Protein AF-A0A2N3E9E4-F1 (afdb_monomer)

pLDDT: mean 93.37, std 3.77, range [70.94, 97.5]

Structure (mmCIF, N/CA/C/O backbone):
data_AF-A0A2N3E9E4-F1
#
_entry.id   AF-A0A2N3E9E4-F1
#
loop_
_atom_site.group_PDB
_atom_site.id
_atom_site.type_symbol
_atom_site.label_atom_id
_atom_site.label_alt_id
_atom_site.label_comp_id
_atom_site.label_asym_id
_atom_site.label_entity_id
_atom_site.label_seq_id
_atom_site.pdbx_PDB_ins_code
_atom_site.Cartn_x
_atom_site.Cartn_y
_atom_site.Cartn_z
_atom_site.occupancy
_atom_site.B_iso_or_equiv
_atom_site.auth_seq_id
_atom_site.auth_comp_id
_atom_site.auth_asym_id
_atom_site.auth_atom_id
_atom_site.pdbx_PDB_model_num
ATOM 1 N N . MET A 1 1 ? 0.446 -1.311 19.718 1.00 89.81 1 MET A N 1
ATOM 2 C CA . MET A 1 1 ? 1.797 -1.298 19.101 1.00 89.81 1 MET A CA 1
ATOM 3 C C . MET A 1 1 ? 2.084 -2.553 18.286 1.00 89.81 1 MET A C 1
ATOM 5 O O . MET A 1 1 ? 2.339 -2.402 17.102 1.00 89.81 1 MET A O 1
ATOM 9 N N . LEU A 1 2 ? 1.973 -3.766 18.849 1.00 94.81 2 LEU A N 1
ATOM 10 C CA . LEU A 1 2 ? 2.231 -5.014 18.105 1.00 94.81 2 LEU A CA 1
ATOM 11 C C . LEU A 1 2 ? 1.441 -5.118 16.788 1.00 94.81 2 LEU A C 1
ATOM 13 O O . LEU A 1 2 ? 2.016 -5.427 15.755 1.00 94.81 2 LEU A O 1
ATOM 17 N N . TYR A 1 3 ? 0.151 -4.776 16.800 1.00 93.81 3 TYR A N 1
ATOM 18 C CA . TYR A 1 3 ? -0.680 -4.787 15.591 1.00 93.81 3 TYR A CA 1
ATOM 19 C C . TYR A 1 3 ? -0.142 -3.874 14.474 1.00 93.81 3 TYR A C 1
ATOM 21 O O . TYR A 1 3 ? -0.056 -4.290 13.324 1.00 93.81 3 TYR A O 1
ATOM 29 N N . ALA A 1 4 ? 0.296 -2.658 14.811 1.00 94.62 4 ALA A N 1
ATOM 30 C CA . ALA A 1 4 ? 0.895 -1.737 13.845 1.00 94.62 4 ALA A CA 1
ATOM 31 C C . ALA A 1 4 ? 2.244 -2.255 13.315 1.00 94.62 4 ALA A C 1
ATOM 33 O O . ALA A 1 4 ? 2.514 -2.143 12.122 1.00 94.62 4 ALA A O 1
ATOM 34 N N . ILE A 1 5 ? 3.055 -2.883 14.175 1.00 97.31 5 ILE A N 1
ATOM 35 C CA . ILE A 1 5 ? 4.313 -3.533 13.773 1.00 97.31 5 ILE A CA 1
ATOM 36 C C . ILE A 1 5 ? 4.036 -4.664 12.779 1.00 97.31 5 ILE A C 1
ATOM 38 O O . ILE A 1 5 ? 4.723 -4.764 11.769 1.00 97.31 5 ILE A O 1
ATOM 42 N N . VAL A 1 6 ? 3.003 -5.478 13.013 1.00 96.56 6 VAL A N 1
ATOM 43 C CA . VAL A 1 6 ? 2.602 -6.549 12.088 1.00 96.56 6 VAL A CA 1
ATOM 44 C C . VAL A 1 6 ? 2.170 -5.979 10.735 1.00 96.56 6 VAL A C 1
ATOM 46 O O . VAL A 1 6 ? 2.626 -6.471 9.703 1.00 96.56 6 VAL A O 1
ATOM 49 N N . LYS A 1 7 ? 1.362 -4.908 10.714 1.00 94.88 7 LYS A N 1
ATOM 50 C CA . LYS A 1 7 ? 0.995 -4.226 9.459 1.00 94.88 7 LYS A CA 1
ATOM 51 C C . LYS A 1 7 ? 2.222 -3.731 8.700 1.00 94.88 7 LYS A C 1
ATOM 53 O O . LYS A 1 7 ? 2.322 -3.944 7.491 1.00 94.88 7 LYS A O 1
ATOM 58 N N . ALA A 1 8 ? 3.157 -3.101 9.410 1.00 96.00 8 ALA A N 1
ATOM 59 C CA . ALA A 1 8 ? 4.391 -2.593 8.826 1.00 96.00 8 ALA A CA 1
ATOM 60 C C . ALA A 1 8 ? 5.270 -3.728 8.282 1.00 96.00 8 ALA A C 1
ATOM 62 O O . ALA A 1 8 ? 5.747 -3.636 7.155 1.00 96.00 8 ALA A O 1
ATOM 63 N N . ALA A 1 9 ? 5.425 -4.824 9.030 1.00 97.50 9 ALA A N 1
ATOM 64 C CA . ALA A 1 9 ? 6.209 -5.982 8.611 1.00 97.50 9 ALA A CA 1
ATOM 65 C C . ALA A 1 9 ? 5.633 -6.637 7.347 1.00 97.50 9 ALA A C 1
ATOM 67 O O . ALA A 1 9 ? 6.370 -6.872 6.394 1.00 97.50 9 ALA A O 1
ATOM 68 N N . ILE A 1 10 ? 4.316 -6.867 7.295 1.00 96.94 10 ILE A N 1
ATOM 69 C CA . ILE A 1 10 ? 3.652 -7.450 6.115 1.00 96.94 10 ILE A CA 1
ATOM 70 C C . ILE A 1 10 ? 3.800 -6.527 4.898 1.00 96.94 10 ILE A C 1
ATOM 72 O O . ILE A 1 10 ? 4.132 -6.990 3.808 1.00 96.94 10 ILE A O 1
ATOM 76 N N . SER A 1 11 ? 3.620 -5.218 5.090 1.00 95.06 11 SER A N 1
ATOM 77 C CA . SER A 1 11 ? 3.790 -4.229 4.017 1.00 95.06 11 SER A CA 1
ATOM 78 C C . SER A 1 11 ? 5.241 -4.169 3.523 1.00 95.06 11 SER A C 1
ATOM 80 O O . SER A 1 11 ? 5.489 -4.114 2.322 1.00 95.06 11 SER A O 1
ATOM 82 N N . GLY A 1 12 ? 6.215 -4.243 4.434 1.00 96.44 12 GLY A N 1
ATOM 83 C CA . GLY A 1 12 ? 7.638 -4.280 4.100 1.00 96.44 12 GLY A CA 1
ATOM 84 C C . GLY A 1 12 ? 8.039 -5.548 3.346 1.00 96.44 12 GLY A C 1
ATOM 85 O O . GLY A 1 12 ? 8.785 -5.466 2.373 1.00 96.44 12 GLY A O 1
ATOM 86 N N . ILE A 1 13 ? 7.496 -6.709 3.732 1.0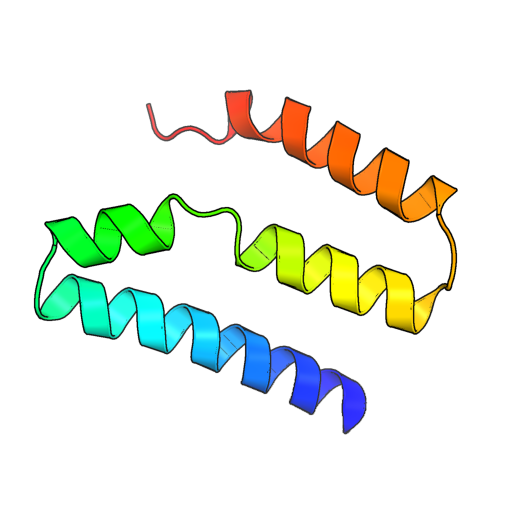0 97.06 13 ILE A N 1
ATOM 87 C CA . ILE A 1 13 ? 7.703 -7.976 3.014 1.00 97.06 13 ILE A CA 1
ATOM 88 C C . ILE A 1 13 ? 7.177 -7.870 1.582 1.00 97.06 13 ILE A C 1
ATOM 90 O O . ILE A 1 13 ? 7.860 -8.307 0.659 1.00 97.06 13 ILE A O 1
ATOM 94 N N . LEU A 1 14 ? 6.009 -7.253 1.379 1.00 95.19 14 LEU A N 1
ATOM 95 C CA . LEU A 1 14 ? 5.462 -7.030 0.041 1.00 95.19 14 LEU A CA 1
ATOM 96 C C . LEU A 1 14 ? 6.438 -6.229 -0.836 1.00 95.19 14 LEU A C 1
ATOM 98 O O . LEU A 1 14 ? 6.788 -6.667 -1.930 1.00 95.19 14 LEU A O 1
ATOM 102 N N . VAL A 1 15 ? 6.931 -5.093 -0.334 1.00 95.00 15 VAL A N 1
ATOM 103 C CA . VAL A 1 15 ? 7.892 -4.242 -1.059 1.00 95.00 15 VAL A CA 1
ATOM 104 C C . VAL A 1 15 ? 9.206 -4.980 -1.326 1.00 95.00 15 VAL A C 1
ATOM 106 O O . VAL A 1 15 ? 9.748 -4.903 -2.429 1.00 95.00 15 VAL A O 1
ATOM 109 N N . MET A 1 16 ? 9.704 -5.735 -0.344 1.00 96.19 16 MET A N 1
ATOM 110 C CA . MET A 1 16 ? 10.896 -6.568 -0.496 1.00 96.19 16 MET A CA 1
ATOM 111 C C . MET A 1 16 ? 10.712 -7.596 -1.619 1.00 96.19 16 MET A C 1
ATOM 113 O O . MET A 1 16 ? 11.576 -7.702 -2.481 1.00 96.19 16 MET A O 1
ATOM 117 N N . VAL A 1 17 ? 9.583 -8.311 -1.661 1.00 94.62 17 VAL A N 1
ATOM 118 C CA . VAL A 1 17 ? 9.297 -9.307 -2.709 1.00 94.62 17 VAL A CA 1
ATOM 119 C C . VAL A 1 17 ? 9.279 -8.666 -4.097 1.00 94.62 17 VAL A C 1
ATOM 121 O O . VAL A 1 17 ? 9.882 -9.211 -5.025 1.00 94.62 17 VAL A O 1
ATOM 124 N N . VAL A 1 18 ? 8.643 -7.500 -4.243 1.00 94.38 18 VAL A N 1
ATOM 125 C CA . VAL A 1 18 ? 8.620 -6.753 -5.513 1.00 94.38 18 VAL A CA 1
ATOM 126 C C . VAL A 1 18 ? 10.040 -6.372 -5.941 1.00 94.38 18 VAL A C 1
ATOM 128 O O . VAL A 1 18 ? 10.442 -6.655 -7.070 1.00 94.38 18 VAL A O 1
ATOM 131 N N . SER A 1 19 ? 10.822 -5.791 -5.027 1.00 94.38 19 SER A N 1
ATOM 132 C CA . SER A 1 19 ? 12.195 -5.342 -5.290 1.00 94.38 19 SER A CA 1
ATOM 133 C C . SER A 1 19 ? 13.135 -6.499 -5.647 1.00 94.38 19 SER A C 1
ATOM 135 O O . SER A 1 19 ? 13.838 -6.446 -6.656 1.00 94.38 19 SER A O 1
ATOM 137 N N . GLU A 1 20 ? 13.111 -7.591 -4.879 1.00 96.56 20 GLU A N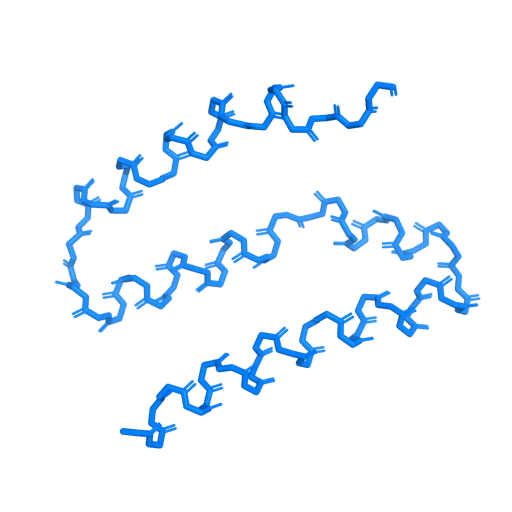 1
ATOM 138 C CA . GLU A 1 20 ? 13.949 -8.769 -5.136 1.00 96.56 20 GLU A CA 1
ATOM 139 C C . GLU A 1 20 ? 13.575 -9.477 -6.444 1.00 96.56 20 GLU A C 1
ATOM 141 O O . GLU A 1 20 ? 14.450 -9.966 -7.163 1.00 96.56 20 GLU A O 1
ATOM 146 N N . THR A 1 21 ? 12.287 -9.490 -6.800 1.00 95.12 21 THR A N 1
ATOM 147 C CA . THR A 1 21 ? 11.849 -10.053 -8.084 1.00 95.12 21 THR A CA 1
ATOM 148 C C . THR A 1 21 ? 12.313 -9.185 -9.249 1.00 95.12 21 THR A C 1
ATOM 150 O O . THR A 1 21 ? 12.838 -9.717 -10.227 1.00 95.12 21 THR A O 1
ATOM 153 N N . ALA A 1 22 ? 12.212 -7.858 -9.123 1.00 94.25 22 ALA A N 1
ATOM 154 C CA . ALA A 1 22 ? 12.683 -6.918 -10.137 1.00 94.25 22 ALA A CA 1
ATOM 155 C C . ALA A 1 22 ? 14.198 -7.013 -10.385 1.00 94.25 22 ALA A C 1
ATOM 157 O O . ALA A 1 22 ? 14.627 -6.917 -11.534 1.00 94.25 22 ALA A O 1
ATOM 158 N N . LYS A 1 23 ? 15.003 -7.276 -9.342 1.00 95.38 23 LYS A N 1
ATOM 159 C CA . LYS A 1 23 ? 16.455 -7.512 -9.477 1.00 95.38 23 LYS A CA 1
ATOM 160 C C . LYS A 1 23 ? 16.779 -8.732 -10.338 1.00 95.38 23 LYS A C 1
ATOM 162 O O . LYS A 1 23 ? 17.750 -8.708 -11.086 1.00 95.38 23 LYS A O 1
ATOM 167 N N . ARG A 1 24 ? 15.997 -9.810 -10.210 1.00 93.69 24 ARG A N 1
ATOM 168 C CA . ARG A 1 24 ? 16.212 -11.061 -10.960 1.00 93.69 24 ARG A CA 1
ATOM 169 C C . ARG A 1 24 ? 15.615 -11.008 -12.362 1.00 93.69 24 ARG A C 1
ATOM 171 O O . ARG A 1 24 ? 1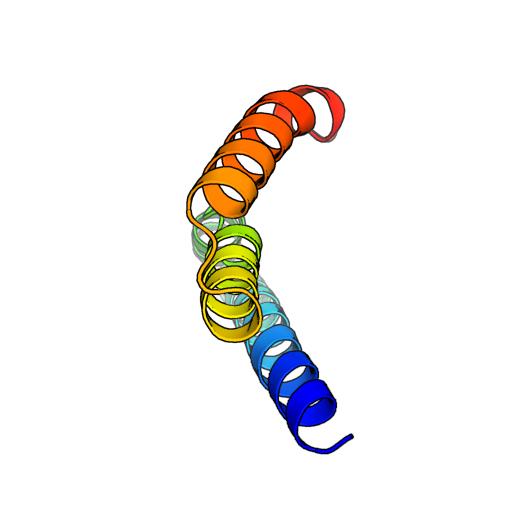6.204 -11.537 -13.297 1.00 93.69 24 ARG A O 1
ATOM 178 N N . SER A 1 25 ? 14.440 -10.402 -12.500 1.00 95.25 25 SER A N 1
ATOM 179 C C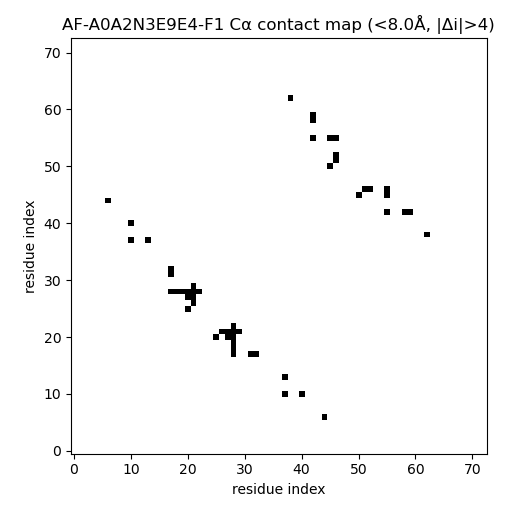A . SER A 1 25 ? 13.752 -10.228 -13.774 1.00 95.25 25 SER A CA 1
ATOM 180 C C . SER A 1 25 ? 12.996 -8.898 -13.785 1.00 95.25 25 SER A C 1
ATOM 182 O O . SER A 1 25 ? 11.928 -8.792 -13.175 1.00 95.25 25 SER A O 1
ATOM 184 N N . PRO A 1 26 ? 13.499 -7.889 -14.517 1.00 92.12 26 PRO A N 1
ATOM 185 C CA . PRO A 1 26 ? 12.850 -6.584 -14.600 1.00 92.12 26 PRO A CA 1
ATOM 186 C C . PRO A 1 26 ? 11.412 -6.656 -15.128 1.00 92.12 26 PRO A C 1
ATOM 188 O O . PRO A 1 26 ? 10.537 -5.977 -14.604 1.00 92.12 26 PRO A O 1
ATOM 191 N N . ALA A 1 27 ? 11.143 -7.522 -16.113 1.00 93.75 27 ALA A N 1
ATOM 192 C CA . ALA A 1 27 ? 9.808 -7.691 -16.690 1.00 93.75 27 ALA A CA 1
ATOM 193 C C . ALA A 1 27 ? 8.794 -8.251 -15.677 1.00 93.75 27 ALA A C 1
ATOM 195 O O . ALA A 1 27 ? 7.702 -7.704 -15.529 1.00 93.75 27 ALA A O 1
ATOM 196 N N . PHE A 1 28 ? 9.159 -9.303 -14.936 1.00 92.50 28 PHE A N 1
ATOM 197 C CA . PHE A 1 28 ? 8.291 -9.838 -13.882 1.00 92.50 28 PHE A CA 1
ATOM 198 C C . PHE A 1 28 ? 8.152 -8.864 -12.710 1.00 92.50 28 PHE A C 1
ATOM 200 O O . PHE A 1 28 ? 7.059 -8.710 -12.175 1.00 92.50 28 PHE A O 1
ATOM 207 N N . GLY A 1 29 ? 9.227 -8.165 -12.337 1.00 90.94 29 GLY A N 1
ATOM 208 C CA . GLY A 1 29 ? 9.170 -7.115 -11.322 1.00 90.94 29 GLY A CA 1
ATOM 209 C C . GLY A 1 29 ? 8.196 -5.999 -11.693 1.00 90.94 29 GLY A C 1
ATOM 210 O O . GLY A 1 29 ? 7.373 -5.618 -10.867 1.00 90.94 29 GLY A O 1
ATOM 211 N N . ALA A 1 30 ? 8.234 -5.534 -12.944 1.00 90.69 30 ALA A N 1
ATOM 212 C CA . ALA A 1 30 ? 7.314 -4.523 -13.460 1.00 90.69 30 ALA A CA 1
ATOM 213 C C . ALA A 1 30 ? 5.858 -5.016 -13.488 1.00 90.69 30 ALA A C 1
ATOM 215 O O . ALA A 1 30 ? 4.957 -4.259 -13.138 1.00 90.69 30 ALA A O 1
ATOM 216 N N . LEU A 1 31 ? 5.626 -6.287 -13.841 1.00 93.38 31 LEU A N 1
ATOM 217 C CA . LEU A 1 31 ? 4.295 -6.898 -13.784 1.00 93.38 31 LEU A CA 1
ATOM 218 C C . LEU A 1 31 ? 3.744 -6.931 -12.355 1.00 93.38 31 LEU A C 1
ATOM 220 O O . LEU A 1 31 ? 2.582 -6.617 -12.142 1.00 93.38 31 LEU A O 1
ATOM 224 N N . ILE A 1 32 ? 4.554 -7.316 -11.368 1.00 92.88 32 ILE A N 1
ATOM 225 C CA . ILE A 1 32 ? 4.095 -7.369 -9.973 1.00 92.88 32 ILE A CA 1
ATOM 226 C C . ILE A 1 32 ? 3.904 -5.950 -9.425 1.00 92.88 32 ILE A C 1
ATOM 228 O O . ILE A 1 32 ? 2.932 -5.694 -8.722 1.00 92.88 32 ILE A O 1
ATOM 232 N N . ALA A 1 33 ? 4.806 -5.024 -9.756 1.00 90.12 33 ALA A N 1
ATOM 233 C CA . ALA A 1 33 ? 4.726 -3.635 -9.316 1.00 90.12 33 ALA A CA 1
ATOM 234 C C . ALA A 1 33 ? 3.525 -2.881 -9.910 1.00 90.12 33 ALA A C 1
ATOM 236 O O . ALA A 1 33 ? 3.024 -1.962 -9.269 1.00 90.12 33 ALA A O 1
ATOM 237 N N . SER A 1 34 ? 3.053 -3.258 -11.105 1.00 91.00 34 SER A N 1
ATOM 238 C CA . SER A 1 34 ? 1.863 -2.653 -11.716 1.00 91.00 34 SER A CA 1
ATOM 239 C C . SER A 1 34 ? 0.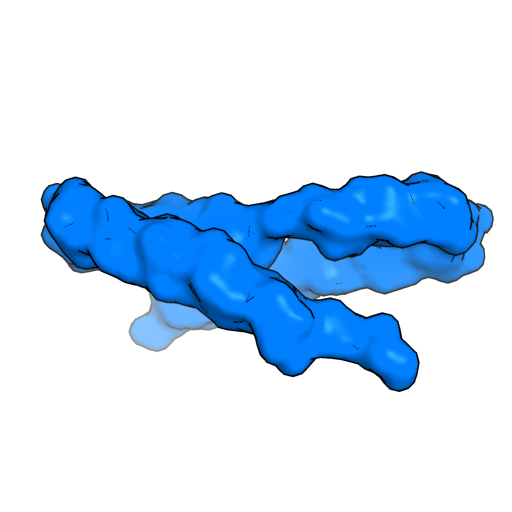552 -3.133 -11.091 1.00 91.00 34 SER A C 1
ATOM 241 O O . SER A 1 34 ? -0.481 -2.482 -11.251 1.00 91.00 34 SER A O 1
ATOM 243 N N . LEU A 1 35 ? 0.575 -4.246 -10.349 1.00 93.38 35 LEU A N 1
ATOM 244 C CA . LEU A 1 35 ? -0.582 -4.687 -9.583 1.00 93.38 35 LEU A CA 1
ATOM 245 C C . LEU A 1 35 ? -0.807 -3.742 -8.390 1.00 93.38 35 LEU A C 1
ATOM 247 O O . LEU A 1 35 ? 0.140 -3.406 -7.676 1.00 93.38 35 LEU A O 1
ATOM 251 N N . PRO A 1 36 ? -2.064 -3.384 -8.072 1.00 91.94 36 PRO A N 1
ATOM 252 C CA . PRO A 1 36 ? -2.393 -2.488 -6.964 1.00 91.94 36 PRO A CA 1
ATOM 253 C C . PRO A 1 36 ? -2.309 -3.196 -5.596 1.00 91.94 36 PRO A C 1
ATOM 255 O O . PRO A 1 36 ? -3.167 -3.014 -4.736 1.00 91.94 36 PRO A O 1
ATOM 258 N N . LEU A 1 37 ? -1.278 -4.018 -5.367 1.00 94.19 37 LEU A N 1
ATOM 259 C CA . LEU A 1 37 ? -1.136 -4.868 -4.179 1.00 94.19 37 LEU A CA 1
ATOM 260 C C . LEU A 1 37 ? -1.117 -4.059 -2.880 1.00 94.19 37 LEU A C 1
ATOM 262 O O . LEU A 1 37 ? -1.743 -4.450 -1.898 1.00 94.19 37 LEU A O 1
ATOM 266 N N . VAL A 1 38 ? -0.432 -2.912 -2.887 1.00 92.62 38 VAL A N 1
ATOM 267 C CA . VAL A 1 38 ? -0.391 -1.997 -1.736 1.00 92.62 38 VAL A CA 1
ATOM 268 C C . VAL A 1 38 ? -1.787 -1.452 -1.433 1.00 92.62 38 VAL A C 1
ATOM 270 O O . VAL A 1 38 ? -2.192 -1.410 -0.275 1.00 92.62 38 VAL A O 1
ATOM 273 N N . SER A 1 39 ? -2.542 -1.087 -2.471 1.00 92.25 39 SER A N 1
ATOM 274 C CA . SER A 1 39 ? -3.899 -0.561 -2.327 1.00 92.25 39 SER A CA 1
ATOM 275 C C . SER A 1 39 ? -4.869 -1.635 -1.818 1.00 92.25 39 SER A C 1
ATOM 277 O O . SER A 1 39 ? -5.616 -1.394 -0.873 1.00 92.25 39 SER A O 1
ATOM 279 N N . ILE A 1 40 ? -4.776 -2.865 -2.337 1.00 94.12 40 ILE A N 1
ATOM 280 C CA . ILE A 1 40 ? -5.543 -4.015 -1.832 1.00 94.12 40 ILE A CA 1
ATOM 281 C C . ILE A 1 40 ? -5.226 -4.265 -0.354 1.00 94.12 40 ILE A C 1
ATOM 283 O O . ILE A 1 40 ? -6.136 -4.429 0.458 1.00 94.12 40 ILE A O 1
ATOM 287 N N . LEU A 1 41 ? -3.943 -4.259 0.019 1.00 95.31 41 LEU A N 1
ATOM 288 C CA . LEU A 1 41 ? -3.528 -4.462 1.404 1.00 95.31 41 LEU A CA 1
ATOM 289 C C . LEU A 1 41 ? -4.071 -3.352 2.321 1.00 95.31 41 LEU A C 1
ATOM 291 O O . LEU A 1 41 ? -4.550 -3.646 3.416 1.00 95.31 41 LEU A O 1
ATOM 295 N N . ALA A 1 42 ? -4.054 -2.095 1.866 1.00 93.62 42 ALA A N 1
ATOM 296 C CA . ALA A 1 42 ? -4.642 -0.970 2.591 1.00 93.62 42 ALA A CA 1
ATOM 297 C C . ALA A 1 42 ? -6.154 -1.147 2.801 1.00 93.62 42 ALA A C 1
ATOM 299 O O . ALA A 1 42 ? -6.625 -0.969 3.924 1.00 93.62 42 ALA A O 1
ATOM 300 N N . ILE A 1 43 ? -6.896 -1.578 1.774 1.00 95.38 43 ILE A N 1
ATOM 301 C CA . ILE A 1 43 ? -8.336 -1.871 1.871 1.00 95.38 43 ILE A CA 1
ATOM 302 C C . ILE A 1 43 ? -8.609 -2.992 2.881 1.00 95.38 43 ILE A C 1
ATOM 304 O O . ILE A 1 43 ? -9.501 -2.856 3.717 1.00 95.38 43 ILE A O 1
ATOM 308 N N . VAL A 1 44 ? -7.822 -4.074 2.859 1.00 95.25 44 VAL A N 1
ATOM 309 C CA . VAL A 1 44 ? -7.959 -5.188 3.816 1.00 95.25 44 VAL A CA 1
ATOM 310 C C . VAL A 1 44 ? -7.751 -4.709 5.252 1.00 95.25 44 VAL A C 1
ATOM 312 O O . VAL A 1 44 ? -8.525 -5.065 6.144 1.00 95.25 44 VAL A O 1
ATOM 315 N N . TRP A 1 45 ? -6.726 -3.888 5.493 1.00 95.62 45 TRP A N 1
ATOM 316 C CA . TRP A 1 45 ? -6.484 -3.329 6.821 1.00 95.62 45 TRP A CA 1
ATOM 317 C C . TRP A 1 45 ? -7.562 -2.342 7.247 1.00 95.62 45 TRP A C 1
ATOM 319 O O . TRP A 1 45 ? -7.968 -2.379 8.405 1.00 95.62 45 TRP A O 1
ATOM 329 N N . LEU A 1 46 ? -8.025 -1.490 6.333 1.00 95.44 46 LEU A N 1
ATOM 330 C CA . LEU A 1 46 ? -9.078 -0.520 6.603 1.00 95.44 46 LEU A CA 1
ATOM 331 C C . LEU A 1 46 ? -10.373 -1.235 6.990 1.00 95.44 46 LEU A C 1
ATOM 333 O O . LEU A 1 46 ? -10.932 -0.933 8.037 1.00 95.44 46 LEU A O 1
ATOM 337 N N . TRP A 1 47 ? -10.780 -2.249 6.220 1.00 95.81 47 TRP A N 1
ATOM 338 C CA . TRP A 1 47 ? -11.930 -3.089 6.556 1.00 95.81 47 TRP A CA 1
ATOM 339 C C . TRP A 1 47 ? -11.789 -3.735 7.929 1.00 95.81 47 TRP A C 1
ATOM 341 O O . TRP A 1 47 ? -12.717 -3.704 8.730 1.00 95.81 47 TRP A O 1
ATOM 351 N N . ARG A 1 48 ? -10.620 -4.315 8.217 1.00 94.69 48 ARG A N 1
ATOM 352 C CA . ARG A 1 48 ? -10.377 -4.990 9.494 1.00 94.69 48 ARG A CA 1
ATOM 353 C C . ARG A 1 48 ? -10.433 -4.029 10.684 1.00 94.69 48 ARG A C 1
ATOM 355 O O . ARG A 1 48 ? -10.786 -4.459 11.777 1.00 94.69 48 ARG A O 1
ATOM 362 N N . ASP A 1 49 ? -10.067 -2.768 10.478 1.00 94.50 49 ASP A N 1
ATOM 363 C CA . ASP A 1 49 ? -10.065 -1.750 11.524 1.00 94.50 49 ASP A CA 1
ATOM 364 C C . ASP A 1 49 ? -11.439 -1.097 11.723 1.00 94.50 49 ASP A C 1
ATOM 366 O O . ASP A 1 49 ? -11.797 -0.794 12.859 1.00 94.50 49 ASP A O 1
ATOM 370 N N . THR A 1 50 ? -12.189 -0.845 10.644 1.00 95.44 50 THR A N 1
ATOM 371 C CA . THR A 1 50 ? -13.423 -0.040 10.700 1.00 95.44 50 THR A CA 1
ATOM 372 C C . THR A 1 50 ? -14.702 -0.837 10.479 1.00 95.44 50 THR A C 1
ATOM 374 O O . THR A 1 50 ? -15.746 -0.429 10.976 1.00 95.44 50 THR A O 1
ATOM 377 N N . GLY A 1 51 ? -14.657 -1.933 9.717 1.00 93.62 51 GLY A N 1
ATOM 378 C CA . GLY A 1 51 ? -15.852 -2.647 9.254 1.00 93.62 51 GLY A CA 1
ATOM 379 C C . GLY A 1 51 ? -16.788 -1.794 8.386 1.00 93.62 51 GLY A C 1
ATOM 380 O O . GLY A 1 51 ? -17.960 -2.130 8.236 1.00 93.62 51 GLY A O 1
ATOM 381 N N . ASP A 1 52 ? -16.294 -0.677 7.847 1.00 95.88 52 ASP A N 1
ATOM 382 C CA . ASP A 1 52 ? -17.100 0.349 7.186 1.00 95.88 52 ASP A CA 1
ATOM 383 C C . ASP A 1 52 ? -16.940 0.270 5.661 1.00 95.88 52 ASP A C 1
ATOM 385 O O . ASP A 1 52 ? -15.884 0.592 5.106 1.00 95.88 52 ASP A O 1
ATOM 389 N N . ALA A 1 53 ? -18.005 -0.169 4.989 1.00 93.94 53 ALA A N 1
ATOM 390 C CA . ALA A 1 53 ? -18.035 -0.323 3.540 1.00 93.94 53 ALA A CA 1
ATOM 391 C C . ALA A 1 53 ? -18.024 1.023 2.796 1.00 93.94 53 ALA A C 1
ATOM 393 O O . ALA A 1 53 ? -17.442 1.111 1.715 1.00 93.94 53 ALA A O 1
ATOM 394 N N . GLU A 1 54 ? -18.613 2.075 3.371 1.00 95.56 54 GLU A N 1
ATOM 395 C CA . GLU A 1 54 ? -18.665 3.406 2.759 1.00 95.56 54 GLU A CA 1
ATOM 396 C C . GLU A 1 54 ? -17.270 4.038 2.742 1.00 95.56 54 GLU A C 1
ATOM 398 O O . GLU A 1 54 ? -16.826 4.568 1.722 1.00 95.56 54 GLU A O 1
ATOM 403 N N . ARG A 1 55 ? -16.503 3.865 3.826 1.00 93.94 55 ARG A N 1
ATOM 404 C CA . ARG A 1 55 ? -15.092 4.288 3.868 1.00 93.94 55 ARG A CA 1
ATOM 405 C C . ARG A 1 55 ? -14.217 3.545 2.868 1.00 93.94 55 ARG A C 1
ATOM 407 O O . ARG A 1 55 ? -13.313 4.152 2.297 1.00 93.94 55 ARG A O 1
A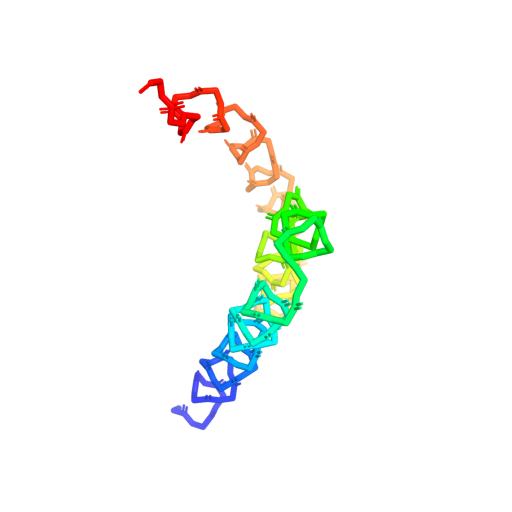TOM 414 N N . ILE A 1 56 ? -14.458 2.252 2.658 1.00 95.75 56 ILE A N 1
ATOM 415 C CA . ILE A 1 56 ? -13.729 1.481 1.642 1.00 95.75 56 ILE A CA 1
ATOM 416 C C . ILE A 1 56 ? -14.066 1.986 0.244 1.00 95.75 56 ILE A C 1
ATOM 418 O O . ILE A 1 56 ? -13.149 2.188 -0.549 1.00 95.75 56 ILE A O 1
ATOM 422 N N . ALA A 1 57 ? -15.349 2.218 -0.044 1.00 94.12 57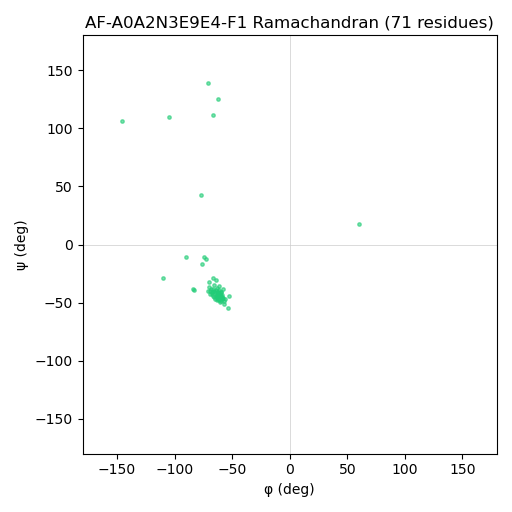 ALA A N 1
ATOM 423 C CA . ALA A 1 57 ? -15.791 2.739 -1.333 1.00 94.12 57 ALA A CA 1
ATOM 424 C C . ALA A 1 57 ? -15.154 4.104 -1.624 1.00 94.12 57 ALA A C 1
ATOM 426 O O . ALA A 1 57 ? -14.520 4.270 -2.665 1.00 94.12 57 ALA A O 1
ATOM 427 N N . ALA A 1 58 ? -15.209 5.028 -0.660 1.00 95.12 58 ALA A N 1
ATOM 428 C CA . ALA A 1 58 ? -14.580 6.340 -0.779 1.00 95.12 58 ALA A CA 1
ATOM 429 C C . ALA A 1 58 ? -13.056 6.241 -0.981 1.00 95.12 58 ALA A C 1
ATOM 431 O O . ALA A 1 58 ? -12.483 6.960 -1.799 1.00 95.12 58 ALA A O 1
ATOM 432 N N . HIS A 1 59 ? -12.380 5.331 -0.271 1.00 93.25 59 HIS A N 1
ATOM 433 C CA . HIS A 1 59 ? -10.941 5.116 -0.437 1.00 93.25 59 HIS A CA 1
ATOM 434 C C . HIS A 1 59 ? -10.586 4.539 -1.816 1.00 93.25 59 HIS A C 1
ATOM 436 O O . HIS A 1 59 ? -9.603 4.963 -2.430 1.00 93.25 59 HIS A O 1
ATOM 442 N N . ALA A 1 60 ? -11.385 3.593 -2.315 1.00 93.25 60 ALA A N 1
ATOM 443 C CA . ALA A 1 60 ? -11.199 2.990 -3.629 1.00 93.25 60 ALA A CA 1
ATOM 444 C C . ALA A 1 60 ? -11.425 4.010 -4.755 1.00 93.25 60 ALA A C 1
ATOM 446 O O . ALA A 1 60 ? -10.599 4.107 -5.663 1.00 93.25 60 ALA A O 1
ATOM 447 N N . GLU A 1 61 ? -12.486 4.815 -4.663 1.00 94.81 61 GLU A N 1
ATOM 448 C CA . GLU A 1 61 ? -12.789 5.877 -5.628 1.00 94.81 61 GLU A CA 1
ATOM 449 C C . GLU A 1 61 ? -11.697 6.953 -5.644 1.00 94.81 61 GLU A C 1
ATOM 451 O O . GLU A 1 61 ? -11.203 7.328 -6.709 1.00 94.81 61 GLU A O 1
ATOM 456 N N . ALA A 1 62 ? -11.252 7.403 -4.468 1.00 93.75 62 ALA A N 1
ATOM 457 C CA . ALA A 1 62 ? -10.160 8.366 -4.373 1.00 93.75 62 ALA A CA 1
ATOM 458 C C . ALA A 1 62 ? -8.868 7.813 -4.991 1.00 93.75 62 ALA A C 1
ATOM 460 O O . ALA A 1 62 ? -8.203 8.504 -5.759 1.00 93.75 62 ALA A O 1
ATOM 461 N N . THR A 1 63 ? -8.531 6.550 -4.705 1.00 91.62 63 THR A N 1
ATOM 462 C CA . THR A 1 63 ? -7.338 5.912 -5.280 1.00 91.62 63 THR A CA 1
ATOM 463 C C . THR A 1 63 ? -7.435 5.826 -6.800 1.00 91.62 63 THR A C 1
ATOM 465 O O . THR A 1 63 ? -6.453 6.111 -7.481 1.00 91.62 63 THR A O 1
ATOM 468 N N . PHE A 1 64 ? -8.610 5.497 -7.340 1.00 91.75 64 PHE A N 1
ATOM 469 C CA . PHE A 1 64 ? -8.841 5.447 -8.782 1.00 91.75 64 PHE A CA 1
ATOM 470 C C . PHE A 1 64 ? -8.526 6.788 -9.461 1.00 91.75 64 PHE A C 1
ATOM 472 O O . PHE A 1 64 ? -7.769 6.824 -10.432 1.00 91.75 64 PHE A O 1
ATOM 479 N N . TRP A 1 65 ? -9.032 7.898 -8.918 1.00 93.88 65 TRP A N 1
ATOM 480 C CA . TRP A 1 65 ? -8.764 9.228 -9.473 1.00 93.88 65 TRP A CA 1
ATOM 481 C C . TRP A 1 65 ? -7.320 9.691 -9.263 1.00 93.88 65 TRP A C 1
ATOM 483 O O . TRP A 1 65 ? -6.738 10.313 -10.153 1.00 93.88 65 TRP A O 1
ATOM 493 N N . TYR A 1 66 ? -6.712 9.367 -8.120 1.00 91.88 66 TYR A N 1
ATOM 494 C CA . TYR A 1 66 ? -5.346 9.784 -7.792 1.00 91.88 66 TYR A CA 1
ATOM 495 C C . TYR A 1 66 ? -4.256 9.022 -8.551 1.00 91.88 66 TYR A C 1
ATOM 497 O O . TYR A 1 66 ? -3.113 9.478 -8.563 1.00 91.88 66 TYR A O 1
ATOM 505 N N . VAL A 1 67 ? -4.588 7.934 -9.256 1.00 89.06 67 VAL A N 1
ATOM 506 C CA . VAL A 1 67 ? -3.638 7.285 -10.174 1.00 89.06 67 VAL A CA 1
ATOM 507 C C . VAL A 1 67 ? -3.190 8.251 -11.270 1.00 89.06 67 VAL A C 1
ATOM 509 O O . VAL A 1 67 ? -1.992 8.348 -11.516 1.00 89.06 67 VAL A O 1
ATOM 512 N N . ILE A 1 68 ? -4.114 9.005 -11.876 1.00 90.88 68 ILE A N 1
ATOM 513 C CA . ILE A 1 68 ? -3.832 9.905 -13.008 1.00 90.88 68 ILE A CA 1
ATOM 514 C C . ILE A 1 68 ? -2.689 10.890 -12.698 1.00 90.88 68 ILE A C 1
ATOM 516 O O . ILE A 1 68 ? -1.711 10.894 -13.446 1.00 90.88 68 ILE A O 1
ATOM 520 N N . PRO A 1 69 ? -2.738 11.688 -11.609 1.00 92.50 69 PRO A N 1
ATOM 521 C CA . PRO A 1 69 ? -1.644 12.597 -11.268 1.00 92.50 69 PRO A CA 1
ATOM 522 C C . PRO A 1 69 ? -0.386 11.894 -10.732 1.00 92.50 69 PRO A C 1
ATOM 524 O O . PRO A 1 69 ? 0.649 12.541 -10.609 1.00 92.50 69 PRO A O 1
ATOM 527 N N . SER A 1 70 ? -0.456 10.606 -10.377 1.00 86.12 70 SER A N 1
ATOM 528 C CA . SER A 1 70 ? 0.679 9.853 -9.818 1.00 86.12 70 SER A CA 1
ATOM 529 C C . SER A 1 70 ? 1.543 9.146 -10.864 1.00 86.12 70 SER A C 1
ATOM 531 O O . SER A 1 70 ? 2.616 8.644 -10.525 1.00 86.12 70 SER A O 1
ATOM 533 N N . LEU A 1 71 ? 1.085 9.078 -12.120 1.00 85.62 71 LEU A N 1
ATOM 534 C CA . LEU A 1 71 ? 1.850 8.463 -13.199 1.00 85.62 71 LEU A CA 1
ATOM 535 C C . LEU A 1 71 ? 3.163 9.240 -13.404 1.00 85.62 71 LEU A C 1
ATOM 537 O O . LEU A 1 71 ? 3.115 10.454 -13.612 1.00 85.62 71 LEU A O 1
ATOM 541 N N . PRO A 1 72 ? 4.332 8.576 -13.351 1.00 81.19 72 PRO A N 1
ATOM 542 C CA . PRO A 1 72 ? 5.598 9.228 -13.652 1.00 81.19 72 PRO A CA 1
ATOM 543 C C . PRO A 1 72 ? 5.612 9.611 -15.140 1.00 81.19 72 PRO A C 1
ATOM 545 O O . PRO A 1 72 ? 5.602 8.731 -16.001 1.00 81.19 72 PRO A O 1
ATOM 548 N N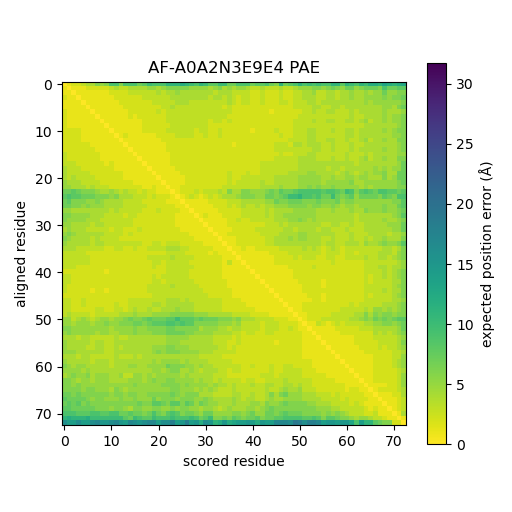 . MET A 1 73 ? 5.566 10.919 -15.413 1.00 70.94 73 MET A N 1
ATOM 549 C CA . MET A 1 73 ? 5.741 11.513 -16.746 1.00 70.94 73 MET A CA 1
ATOM 550 C C . MET A 1 73 ? 7.219 11.622 -17.111 1.00 70.94 73 MET A C 1
ATOM 552 O O . MET A 1 73 ? 8.021 11.941 -16.202 1.00 70.94 73 MET A O 1
#

Sequence (73 aa):
MLYAIVKAAISGILVMVVSETAKRSPAFGALIASLPLVSILAIVWLWRDTGDAERIAAHAEATFWYVIPSLPM

Radius of gyration: 14.33 Å; Cα contacts (8 Å, |Δi|>4): 26; chains: 1; bounding box: 35×24×36 Å

Solvent-accessible surface area (backbone atoms only — not comparable to full-atom values): 4211 Å² total; per-residue (Å²): 109,70,67,59,52,50,54,50,50,55,5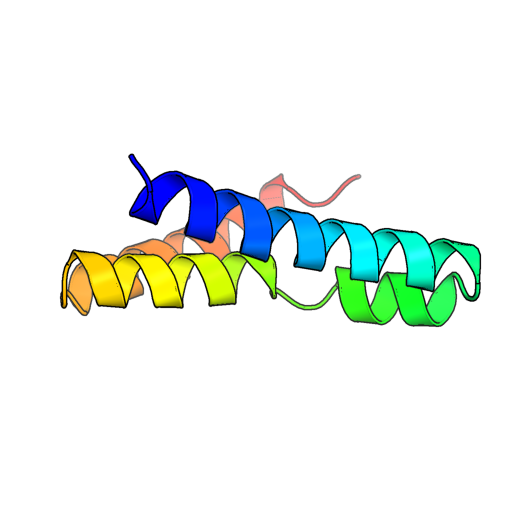3,50,49,52,52,48,54,38,52,58,39,27,74,78,35,56,68,61,16,51,56,56,62,70,44,65,56,69,57,53,51,51,49,54,52,48,40,74,75,66,71,43,67,67,61,48,50,54,51,52,54,50,51,62,63,52,47,70,84,63,57,89,127

Foldseek 3Di:
DVVVVVLVVVLVVLVVVLVVVCVVPVVVSVVSVPDPVVLVSVLVVVCVVPVDPVVSVVSVVVVVVVVVVVDDD

Secondary structure (DSSP, 8-state):
-HHHHHHHHHHHHHHHHHHHHHHH-HHHHHHHHHS-HHHHHHHHHHHHHH--HHHHHHHHHHHHHHHHHHS--

Mean predicted aligned error: 3.44 Å